Protein AF-A0A1U7I6H9-F1 (afdb_monomer_lite)

Secondary structure (DSSP, 8-state):
-PEEETTEEEEEEEETTEEEEEEE-TT-SS--EEEEPPTT-HHHHHHHHHHHHHHHHHHHHHH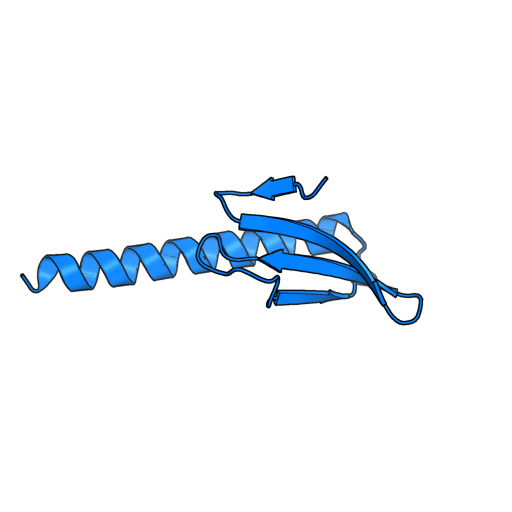HHHHHTT-

Foldseek 3Di:
DFDDDPQKTWDWDQDPNFIKIFIGDNPDPDTPDMDTADPVGDVVVVVVVNVVVVVVVVVVVVVVVVVVVVD

Radius of gyration: 14.46 Å; chains: 1; bounding box: 34×25×45 Å

Organism: NCBI:txid454136

Sequence (71 aa):
MPVRYKGWGISTKVINGKLWLRWQHPNENFPRYGCPVSEEGLEVTINHVKFLINLANKLEEEVKNKGLRRR

pLDDT: mean 88.73, std 10.07, range [50.47, 96.81]

Structure (mmCIF, N/CA/C/O backbone):
data_AF-A0A1U7I6H9-F1
#
_entry.id   AF-A0A1U7I6H9-F1
#
loop_
_atom_site.group_PDB
_atom_site.id
_atom_site.type_symbol
_atom_site.label_atom_id
_atom_site.label_alt_id
_atom_site.label_comp_id
_atom_site.label_asym_id
_atom_site.label_entity_id
_atom_site.label_seq_id
_atom_site.pdbx_PDB_ins_code
_atom_site.Cartn_x
_atom_site.Cartn_y
_atom_site.Cartn_z
_atom_site.occupancy
_atom_site.B_iso_or_equiv
_atom_site.auth_seq_id
_atom_site.auth_comp_id
_atom_site.auth_asym_id
_atom_site.auth_atom_id
_atom_site.pdbx_PDB_model_num
ATOM 1 N N . MET A 1 1 ? -0.945 -13.064 -5.583 1.00 50.47 1 MET A N 1
ATOM 2 C CA . MET A 1 1 ? -1.889 -12.875 -4.458 1.00 50.47 1 MET A CA 1
ATOM 3 C C . MET A 1 1 ? -1.604 -11.520 -3.820 1.00 50.47 1 MET A C 1
ATOM 5 O O . MET A 1 1 ? -0.426 -11.239 -3.627 1.00 50.47 1 MET A O 1
ATOM 9 N N . PRO A 1 2 ? -2.608 -10.662 -3.556 1.00 67.75 2 PRO A N 1
ATOM 10 C CA . PRO A 1 2 ? -2.382 -9.429 -2.808 1.00 67.75 2 PRO A CA 1
ATOM 11 C C . PRO A 1 2 ? -1.833 -9.770 -1.421 1.00 67.75 2 PRO A C 1
ATOM 13 O O . PRO A 1 2 ? -2.377 -10.634 -0.732 1.00 67.75 2 PRO A O 1
ATOM 16 N N . VAL A 1 3 ? -0.745 -9.116 -1.027 1.00 84.12 3 VAL A N 1
ATOM 17 C CA . VAL A 1 3 ? -0.161 -9.288 0.307 1.00 84.12 3 VAL A CA 1
ATOM 18 C C . VAL A 1 3 ? -0.949 -8.414 1.271 1.00 84.12 3 VAL A C 1
ATOM 20 O O . VAL A 1 3 ? -1.320 -7.293 0.928 1.00 84.12 3 VAL A O 1
ATOM 23 N N . ARG A 1 4 ? -1.230 -8.912 2.477 1.00 90.81 4 ARG A N 1
ATOM 24 C CA . ARG A 1 4 ? -1.883 -8.109 3.516 1.00 90.81 4 ARG A CA 1
ATOM 25 C C . ARG A 1 4 ? -0.848 -7.459 4.429 1.00 90.81 4 ARG A C 1
ATOM 27 O O . ARG A 1 4 ? 0.095 -8.117 4.857 1.00 90.81 4 ARG A O 1
ATOM 34 N N . TYR A 1 5 ? -1.059 -6.193 4.775 1.00 93.88 5 TYR A N 1
ATOM 35 C CA . TYR A 1 5 ? -0.274 -5.467 5.774 1.00 93.88 5 TYR A CA 1
ATOM 36 C C . TYR A 1 5 ? -1.213 -4.760 6.750 1.00 93.88 5 TYR A C 1
ATOM 38 O O . TYR A 1 5 ? -1.963 -3.875 6.356 1.00 93.88 5 TYR A O 1
ATOM 46 N N . LYS A 1 6 ? -1.212 -5.175 8.025 1.00 93.50 6 LYS A N 1
ATOM 47 C CA . LYS A 1 6 ? -2.124 -4.652 9.065 1.00 93.50 6 LYS A CA 1
ATOM 48 C C . LYS A 1 6 ? -3.602 -4.618 8.631 1.00 93.50 6 LYS A C 1
ATOM 50 O O . LYS A 1 6 ? -4.309 -3.651 8.878 1.00 93.50 6 LYS A O 1
ATOM 55 N N . GLY A 1 7 ? -4.049 -5.662 7.932 1.00 92.62 7 GLY A N 1
ATOM 56 C CA . GLY A 1 7 ? -5.414 -5.770 7.400 1.00 92.62 7 GLY A CA 1
ATOM 57 C C . GLY A 1 7 ? -5.639 -5.088 6.046 1.00 92.62 7 GLY A C 1
ATOM 58 O O . GLY A 1 7 ? -6.579 -5.457 5.348 1.00 92.62 7 GLY A O 1
ATOM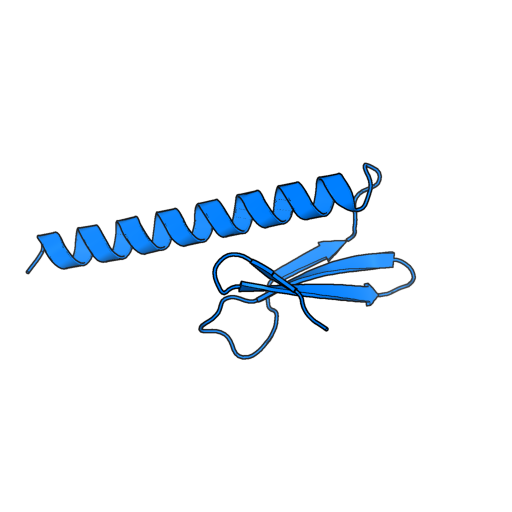 59 N N . TRP A 1 8 ? -4.756 -4.183 5.619 1.00 94.12 8 TRP A N 1
ATOM 60 C CA . TRP A 1 8 ? -4.825 -3.548 4.305 1.00 94.12 8 TRP A CA 1
ATOM 61 C C . TRP A 1 8 ? -4.343 -4.493 3.211 1.00 94.12 8 TRP A C 1
ATOM 63 O O . TRP A 1 8 ? -3.363 -5.218 3.394 1.00 94.12 8 TRP A O 1
ATOM 73 N N . GLY A 1 9 ? -5.003 -4.472 2.056 1.00 93.06 9 GLY A N 1
ATOM 74 C CA . GLY A 1 9 ? -4.533 -5.188 0.871 1.00 93.06 9 GLY A CA 1
ATOM 75 C C . GLY A 1 9 ? -3.485 -4.365 0.132 1.00 93.06 9 GLY A C 1
ATOM 76 O O . GLY A 1 9 ? -3.728 -3.197 -0.139 1.00 93.06 9 GLY A O 1
ATOM 77 N N . ILE A 1 10 ? -2.348 -4.961 -0.226 1.00 91.94 10 ILE A N 1
ATOM 78 C CA . ILE A 1 10 ? -1.311 -4.357 -1.070 1.00 91.94 10 ILE A CA 1
ATOM 79 C C . ILE A 1 10 ? -1.151 -5.212 -2.328 1.00 91.94 10 ILE A C 1
ATOM 81 O O . ILE A 1 10 ? -1.041 -6.439 -2.271 1.00 91.94 10 ILE A O 1
ATOM 85 N N . SER A 1 11 ? -1.148 -4.563 -3.487 1.00 91.56 11 SER A N 1
ATOM 86 C CA . SER A 1 11 ? -0.993 -5.215 -4.785 1.00 91.56 11 SER A CA 1
ATOM 87 C C . SER A 1 11 ? -0.174 -4.359 -5.736 1.00 91.56 11 SER A C 1
ATOM 89 O O . SER A 1 11 ? -0.071 -3.147 -5.566 1.00 91.56 11 SER A O 1
ATOM 91 N N . THR A 1 12 ? 0.373 -4.981 -6.771 1.00 91.44 12 THR A N 1
ATOM 92 C CA . THR A 1 12 ? 1.009 -4.274 -7.880 1.00 91.44 12 THR A CA 1
ATOM 93 C C . THR A 1 12 ? 0.138 -4.335 -9.132 1.00 91.44 12 THR A C 1
ATOM 95 O O . THR A 1 12 ? -0.705 -5.223 -9.287 1.00 91.44 12 THR A O 1
ATOM 98 N N . LYS A 1 13 ? 0.292 -3.356 -10.025 1.00 91.94 13 LYS A N 1
ATOM 99 C CA . LYS A 1 13 ? -0.317 -3.356 -11.363 1.00 91.94 13 LYS A CA 1
ATOM 100 C C . LYS A 1 13 ? 0.592 -2.607 -12.329 1.00 91.94 13 LYS A C 1
ATOM 102 O O . LYS A 1 13 ? 1.170 -1.600 -11.948 1.00 91.94 13 LYS A O 1
ATOM 107 N N . VAL A 1 14 ? 0.696 -3.062 -13.572 1.00 93.75 14 VAL A N 1
ATOM 108 C CA . VAL A 1 14 ? 1.357 -2.281 -14.625 1.00 93.75 14 VAL A CA 1
ATOM 109 C C . VAL A 1 14 ? 0.318 -1.380 -15.291 1.00 93.75 14 VAL A C 1
ATOM 111 O O . VAL A 1 14 ? -0.741 -1.856 -15.702 1.00 93.75 14 VAL A O 1
ATOM 114 N N . ILE A 1 15 ? 0.592 -0.078 -15.357 1.00 91.38 15 ILE A N 1
ATOM 115 C CA . ILE A 1 15 ? -0.272 0.934 -15.981 1.00 91.38 15 ILE A CA 1
ATOM 116 C C . ILE A 1 15 ? 0.621 1.816 -16.854 1.00 91.38 15 ILE A C 1
ATOM 118 O O . ILE A 1 15 ? 1.588 2.393 -16.358 1.00 91.38 15 ILE A O 1
ATOM 122 N N . ASN A 1 16 ? 0.312 1.899 -18.153 1.00 92.50 16 ASN A N 1
ATOM 123 C CA . ASN A 1 16 ? 1.085 2.653 -19.150 1.00 92.50 16 ASN A CA 1
ATOM 124 C C . ASN A 1 16 ? 2.590 2.319 -19.125 1.00 92.50 16 ASN A C 1
ATOM 126 O O . ASN A 1 16 ? 3.436 3.209 -19.102 1.00 92.50 16 ASN A O 1
ATOM 130 N N . GLY A 1 17 ? 2.922 1.026 -19.041 1.00 92.69 17 GLY A N 1
ATOM 131 C CA . GLY A 1 17 ? 4.307 0.537 -19.000 1.00 92.69 17 GLY A CA 1
ATOM 132 C C . GLY A 1 17 ? 5.050 0.776 -17.680 1.00 92.69 17 GLY A C 1
ATOM 133 O O . GLY A 1 17 ? 6.175 0.315 -17.532 1.00 92.69 17 GLY A O 1
ATOM 134 N N . LYS A 1 18 ? 4.435 1.447 -16.699 1.00 93.00 18 LYS A N 1
ATOM 135 C CA . LYS A 1 18 ? 5.028 1.682 -15.376 1.00 93.00 18 LYS A CA 1
ATOM 136 C C . LYS A 1 18 ? 4.463 0.707 -14.353 1.00 93.00 18 LYS A C 1
ATOM 138 O O . LYS A 1 18 ? 3.274 0.388 -14.393 1.00 93.00 18 LYS A O 1
ATOM 143 N N . LEU A 1 19 ? 5.296 0.249 -13.420 1.00 93.69 19 LEU A N 1
ATOM 144 C CA . LEU A 1 19 ? 4.848 -0.534 -12.271 1.00 93.69 19 LEU A CA 1
ATOM 145 C C . LEU A 1 19 ? 4.218 0.402 -11.237 1.00 93.69 19 LEU A C 1
ATOM 147 O O . LEU A 1 19 ? 4.798 1.423 -10.887 1.00 93.69 19 LEU A O 1
ATOM 151 N N . TRP A 1 20 ? 3.036 0.048 -10.750 1.00 94.69 20 TRP A N 1
ATOM 152 C CA . TRP A 1 20 ? 2.318 0.772 -9.709 1.00 94.69 20 TRP A CA 1
ATOM 153 C C . TRP A 1 20 ? 2.151 -0.107 -8.489 1.00 94.69 20 TRP A C 1
ATOM 155 O O . TRP A 1 20 ? 1.813 -1.289 -8.610 1.00 94.69 20 TRP A O 1
ATOM 165 N N . LEU A 1 21 ? 2.313 0.499 -7.320 1.00 93.88 21 LEU A N 1
ATOM 166 C CA . LEU A 1 21 ? 1.911 -0.074 -6.051 1.00 93.88 21 LEU A CA 1
ATOM 167 C C . LEU A 1 21 ? 0.533 0.481 -5.690 1.00 93.88 21 LEU A C 1
ATOM 169 O O . LEU A 1 21 ? 0.287 1.679 -5.799 1.00 93.88 21 LEU A O 1
ATOM 173 N N . ARG A 1 22 ? -0.388 -0.394 -5.295 1.00 93.44 22 ARG A N 1
ATOM 174 C CA . ARG A 1 22 ? -1.755 -0.045 -4.903 1.00 93.44 22 ARG A CA 1
ATOM 175 C C . ARG A 1 22 ? -2.062 -0.632 -3.543 1.00 93.44 22 ARG A C 1
ATOM 177 O O . ARG A 1 22 ? -1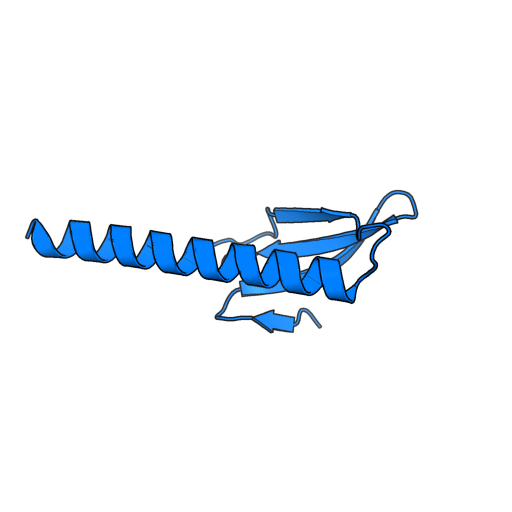.669 -1.768 -3.267 1.00 93.44 22 ARG A O 1
ATOM 184 N N . TRP A 1 23 ? -2.805 0.103 -2.730 1.00 93.75 23 TRP A N 1
ATOM 185 C CA . TRP A 1 23 ? -3.265 -0.377 -1.436 1.00 93.75 23 TRP A CA 1
ATOM 186 C C . TRP A 1 23 ? -4.740 -0.059 -1.199 1.00 93.75 23 TRP A C 1
ATOM 188 O O . TRP A 1 23 ? -5.317 0.843 -1.809 1.00 93.75 23 TRP A O 1
ATOM 198 N N . GLN A 1 24 ? -5.366 -0.874 -0.358 1.00 94.25 24 GLN A N 1
ATOM 199 C CA . GLN A 1 24 ? -6.805 -0.893 -0.128 1.00 94.25 24 GLN A CA 1
ATOM 200 C C . GLN A 1 24 ? -7.087 -0.968 1.365 1.00 94.25 24 GLN A C 1
ATOM 202 O O . GLN A 1 24 ? -6.579 -1.870 2.044 1.00 94.25 24 GLN A O 1
ATOM 207 N N . HIS A 1 25 ? -7.908 -0.037 1.847 1.00 93.75 25 HIS A N 1
ATOM 208 C CA . HIS A 1 25 ? -8.376 -0.040 3.224 1.00 93.75 25 HIS A CA 1
ATOM 209 C C . HIS A 1 25 ? -9.281 -1.270 3.462 1.00 93.75 25 HIS A C 1
ATOM 211 O O . HIS A 1 25 ? -10.075 -1.607 2.582 1.00 93.75 25 HIS A O 1
ATOM 217 N N . PRO A 1 26 ? -9.213 -1.956 4.621 1.00 91.94 26 PRO A N 1
ATOM 218 C CA . PRO A 1 26 ? -10.004 -3.169 4.884 1.00 91.94 26 PRO A CA 1
ATOM 219 C C . PRO A 1 26 ? -11.527 -2.980 4.764 1.00 91.94 26 PRO A C 1
ATOM 221 O O . PRO A 1 26 ? -12.233 -3.915 4.405 1.00 91.94 26 PRO A O 1
ATOM 224 N N . ASN A 1 27 ? -12.025 -1.772 5.031 1.00 90.81 27 ASN A N 1
ATOM 225 C CA . ASN A 1 27 ? -13.442 -1.399 4.888 1.00 90.81 27 ASN A CA 1
ATOM 226 C C . ASN A 1 27 ? -13.833 -0.930 3.469 1.00 90.81 27 ASN A C 1
ATOM 228 O O . ASN A 1 27 ? -14.957 -0.477 3.265 1.00 90.81 27 ASN A O 1
ATOM 232 N N . GLU A 1 28 ? -12.922 -0.976 2.497 1.00 87.88 28 GLU A N 1
ATOM 233 C CA . GLU A 1 28 ? -13.205 -0.617 1.105 1.00 87.88 28 GLU A CA 1
ATOM 234 C C . GLU A 1 28 ? -13.293 -1.866 0.232 1.00 87.88 28 GLU A C 1
ATOM 236 O O . GLU A 1 28 ? -12.557 -2.827 0.435 1.00 87.88 28 GLU A O 1
ATOM 241 N N . ASN A 1 29 ? -14.141 -1.832 -0.800 1.00 83.12 29 ASN A N 1
ATOM 242 C CA . ASN A 1 29 ? -14.294 -2.945 -1.747 1.00 83.12 29 ASN A CA 1
ATOM 243 C C . ASN A 1 29 ? -13.318 -2.884 -2.933 1.00 83.12 29 ASN A C 1
ATOM 245 O O . ASN A 1 29 ? -13.122 -3.887 -3.617 1.00 83.12 29 ASN A O 1
ATOM 249 N N . PHE A 1 30 ? -12.688 -1.730 -3.176 1.00 77.62 30 PHE A N 1
ATOM 250 C CA . PHE A 1 30 ? -11.775 -1.524 -4.300 1.00 77.62 30 PHE A CA 1
ATOM 251 C C . PHE A 1 30 ? -10.520 -0.761 -3.857 1.00 77.62 30 PHE A C 1
ATOM 253 O O . PHE A 1 30 ? -10.642 0.136 -3.023 1.00 77.62 30 PHE A O 1
ATOM 260 N N . PRO A 1 31 ? -9.330 -1.049 -4.426 1.00 76.88 31 PRO A N 1
ATOM 261 C CA . PRO A 1 31 ? -8.119 -0.285 -4.139 1.00 76.88 31 PRO A CA 1
ATOM 262 C C . PRO A 1 31 ? -8.269 1.158 -4.627 1.00 76.88 31 PRO A C 1
ATOM 264 O O . PRO A 1 31 ? -8.265 1.401 -5.836 1.00 76.88 31 PRO A O 1
ATOM 267 N N . ARG A 1 32 ? -8.409 2.106 -3.695 1.00 84.06 32 ARG A N 1
ATOM 268 C CA . ARG A 1 32 ? -8.509 3.541 -4.009 1.00 84.06 32 ARG A CA 1
ATOM 269 C C . ARG A 1 32 ? -7.162 4.240 -4.072 1.00 84.06 32 ARG A C 1
ATOM 271 O O . ARG A 1 32 ? -7.044 5.278 -4.715 1.00 84.06 32 ARG A O 1
ATOM 278 N N . TYR A 1 33 ? -6.154 3.669 -3.425 1.00 89.56 33 TYR A N 1
ATOM 279 C CA . TYR A 1 33 ? -4.855 4.299 -3.285 1.00 89.56 33 TYR A CA 1
ATOM 280 C C . TYR A 1 33 ? -3.820 3.607 -4.161 1.00 89.56 33 TYR A C 1
ATOM 282 O O . TYR A 1 33 ? -3.786 2.377 -4.272 1.00 89.56 33 TYR A O 1
ATOM 290 N N . GLY A 1 34 ? -2.952 4.399 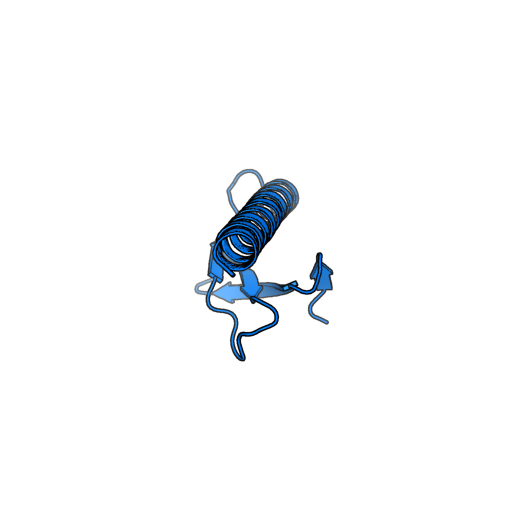-4.780 1.00 92.69 34 GLY A N 1
ATOM 291 C CA . GLY A 1 34 ? -1.831 3.873 -5.532 1.00 92.69 34 GLY A CA 1
ATOM 292 C C . GLY A 1 34 ? -0.877 4.951 -6.010 1.00 92.69 34 GLY A C 1
ATOM 293 O O . GLY A 1 34 ? -1.256 6.108 -6.174 1.00 92.69 34 GLY A O 1
ATOM 294 N N . CYS A 1 35 ? 0.361 4.544 -6.249 1.00 93.44 35 CYS A N 1
ATOM 295 C CA . CYS A 1 35 ? 1.411 5.381 -6.806 1.00 93.44 35 CYS A CA 1
ATOM 296 C C . CYS A 1 35 ? 2.274 4.568 -7.782 1.00 93.44 35 CYS A C 1
ATOM 298 O O . CYS A 1 35 ? 2.362 3.338 -7.654 1.00 93.44 35 CYS A O 1
ATOM 300 N N . PRO A 1 36 ? 2.906 5.219 -8.773 1.00 95.19 36 PRO A N 1
ATOM 301 C CA . PRO A 1 36 ? 3.964 4.575 -9.534 1.00 95.19 36 PRO A CA 1
ATOM 302 C C . PRO A 1 36 ? 5.127 4.232 -8.596 1.00 95.19 36 PRO A C 1
ATOM 304 O O . PRO A 1 36 ? 5.400 4.955 -7.638 1.00 95.19 36 PRO A O 1
ATOM 307 N N . VAL A 1 37 ? 5.815 3.131 -8.884 1.00 93.31 37 VAL A N 1
ATOM 308 C CA . VAL A 1 37 ? 7.090 2.818 -8.237 1.00 93.31 37 VAL A CA 1
ATOM 309 C C . VAL A 1 37 ? 8.079 3.925 -8.580 1.00 93.31 37 VAL A C 1
ATOM 311 O O . VAL A 1 37 ? 8.224 4.277 -9.754 1.00 93.31 37 VAL A O 1
ATOM 314 N N . SER A 1 38 ? 8.693 4.506 -7.551 1.00 88.38 38 SER A N 1
ATOM 315 C CA . SER A 1 38 ? 9.646 5.601 -7.708 1.00 88.38 38 SER A CA 1
ATOM 316 C C . SER A 1 38 ? 10.938 5.126 -8.373 1.00 88.38 38 SER A C 1
ATOM 318 O O . SER A 1 38 ? 11.219 3.929 -8.458 1.00 88.38 38 SER A O 1
ATOM 320 N N . GLU A 1 39 ? 11.751 6.081 -8.820 1.00 87.31 39 GLU A N 1
ATOM 321 C CA . GLU A 1 39 ? 13.091 5.809 -9.356 1.00 87.31 39 GLU A CA 1
ATOM 322 C C . GLU A 1 39 ? 14.024 5.200 -8.296 1.00 87.31 39 GLU A C 1
ATOM 324 O O . GLU A 1 39 ? 14.906 4.416 -8.630 1.00 87.31 39 GLU A O 1
ATOM 329 N N . GLU A 1 40 ? 13.760 5.471 -7.013 1.00 88.81 40 GLU A N 1
ATOM 330 C CA . GLU A 1 40 ? 14.430 4.840 -5.864 1.00 88.81 40 GLU A CA 1
ATOM 331 C C . GLU A 1 40 ? 14.082 3.347 -5.706 1.00 88.81 40 GLU A C 1
ATOM 333 O O . GLU A 1 40 ? 14.697 2.629 -4.918 1.00 88.81 40 GLU A O 1
ATOM 338 N N . GLY A 1 41 ? 13.099 2.858 -6.465 1.00 90.44 41 GLY A N 1
ATOM 339 C CA . GLY A 1 41 ? 12.794 1.445 -6.603 1.00 90.44 41 GLY A CA 1
ATOM 340 C C . GLY A 1 41 ? 11.623 0.945 -5.758 1.00 90.44 41 GLY A C 1
ATOM 341 O O . GLY A 1 41 ? 10.957 1.656 -4.995 1.00 90.44 41 GLY A O 1
ATOM 342 N N . LEU A 1 42 ? 11.339 -0.347 -5.938 1.00 89.25 42 LEU A N 1
ATOM 343 C CA . LEU A 1 42 ? 10.161 -1.008 -5.378 1.00 89.25 42 LEU A CA 1
ATOM 344 C C . LEU A 1 42 ? 10.191 -1.063 -3.848 1.00 89.25 42 LEU A C 1
ATOM 346 O O . LEU A 1 42 ? 9.162 -0.847 -3.214 1.00 89.25 42 LEU A O 1
ATOM 350 N N . GLU A 1 43 ? 11.350 -1.337 -3.252 1.00 92.00 43 GLU A N 1
ATOM 351 C CA . GLU A 1 43 ? 11.481 -1.472 -1.799 1.00 92.00 43 GLU A CA 1
ATOM 352 C C . GLU A 1 43 ? 11.178 -0.159 -1.072 1.00 92.00 43 GLU A C 1
ATOM 354 O O . GLU A 1 43 ? 10.356 -0.137 -0.151 1.00 92.00 43 GLU A O 1
ATOM 359 N N . VAL A 1 44 ? 11.765 0.949 -1.534 1.00 94.69 44 VAL A N 1
ATOM 360 C CA . VAL A 1 44 ? 11.501 2.287 -0.988 1.00 94.69 44 VAL A CA 1
ATOM 361 C C . VAL A 1 44 ? 10.023 2.640 -1.130 1.00 94.69 44 VAL A C 1
ATOM 363 O O . VAL A 1 44 ? 9.386 3.057 -0.160 1.00 94.69 44 VAL A O 1
ATOM 366 N N . THR A 1 45 ? 9.440 2.377 -2.303 1.00 93.75 45 THR A N 1
ATOM 367 C CA . THR A 1 45 ? 8.008 2.601 -2.548 1.00 93.75 45 THR A CA 1
ATOM 368 C C . THR A 1 45 ? 7.138 1.789 -1.575 1.00 93.75 45 THR A C 1
ATOM 370 O O . THR A 1 45 ? 6.187 2.318 -0.996 1.00 93.75 45 THR A O 1
ATOM 373 N N . ILE A 1 46 ? 7.469 0.515 -1.334 1.00 92.44 46 ILE A N 1
ATOM 374 C CA . ILE A 1 46 ? 6.759 -0.340 -0.369 1.00 92.44 46 ILE A CA 1
ATOM 375 C C . ILE A 1 46 ? 6.873 0.220 1.051 1.00 92.44 46 ILE A C 1
ATOM 377 O O . ILE A 1 46 ? 5.878 0.247 1.778 1.00 92.44 46 ILE A O 1
ATOM 381 N N . ASN A 1 47 ? 8.060 0.668 1.459 1.00 94.19 47 ASN A N 1
ATOM 382 C CA . ASN A 1 47 ? 8.277 1.233 2.788 1.00 94.19 47 ASN A CA 1
ATOM 383 C C . ASN A 1 47 ? 7.486 2.531 2.986 1.00 94.19 47 ASN A C 1
ATOM 385 O O . ASN A 1 47 ? 6.858 2.708 4.033 1.00 94.19 47 ASN A O 1
ATOM 389 N N . HIS A 1 48 ? 7.418 3.379 1.961 1.00 94.12 48 HIS A N 1
ATOM 390 C CA . HIS A 1 48 ? 6.585 4.576 1.982 1.00 94.12 48 HIS A CA 1
ATOM 391 C C . HIS A 1 48 ? 5.091 4.235 2.123 1.00 94.12 48 HIS A C 1
ATOM 393 O O . HIS A 1 48 ? 4.398 4.798 2.969 1.00 94.12 48 HIS A O 1
ATOM 399 N N . VAL A 1 49 ? 4.589 3.244 1.380 1.00 93.88 49 VAL A N 1
ATOM 400 C CA . VAL A 1 49 ? 3.191 2.794 1.513 1.00 93.88 49 VAL A CA 1
ATOM 401 C C . VAL A 1 49 ? 2.900 2.213 2.898 1.00 93.88 49 VAL A C 1
ATOM 403 O O . VAL A 1 49 ? 1.859 2.509 3.485 1.00 93.88 49 VAL A O 1
ATOM 406 N N . LYS A 1 50 ? 3.822 1.434 3.476 1.00 94.88 50 LYS A N 1
ATOM 407 C CA . LYS A 1 50 ? 3.685 0.946 4.860 1.00 94.88 50 LYS A CA 1
ATOM 408 C C . LYS A 1 50 ? 3.611 2.099 5.860 1.00 94.88 50 LYS A C 1
ATOM 410 O O . LYS A 1 50 ? 2.807 2.033 6.790 1.00 94.88 50 LYS A O 1
ATOM 415 N N . PHE A 1 51 ? 4.415 3.147 5.675 1.00 96.19 51 PHE A N 1
ATOM 416 C CA . PHE A 1 51 ? 4.350 4.358 6.493 1.00 96.19 51 PHE A CA 1
ATOM 417 C C . PHE A 1 51 ? 2.965 5.017 6.411 1.00 96.19 51 PHE A C 1
ATOM 419 O O . PHE A 1 51 ? 2.365 5.286 7.452 1.00 96.19 51 PHE A O 1
ATOM 426 N N . LEU A 1 52 ? 2.414 5.184 5.204 1.00 95.06 52 LEU A N 1
ATOM 427 C CA . LEU A 1 52 ? 1.073 5.746 5.006 1.00 95.06 52 LEU A CA 1
ATOM 428 C C . LEU A 1 52 ? -0.024 4.909 5.682 1.00 95.06 52 LEU A C 1
ATOM 430 O O . LEU A 1 52 ? -0.888 5.465 6.356 1.00 95.06 52 LEU A O 1
ATOM 434 N N . ILE A 1 53 ? 0.037 3.579 5.568 1.00 95.50 53 ILE A N 1
ATOM 435 C CA . ILE A 1 53 ? -0.910 2.672 6.240 1.00 95.50 53 ILE A CA 1
ATOM 436 C C . ILE A 1 53 ? -0.806 2.796 7.767 1.00 95.50 53 ILE A C 1
ATOM 438 O O . ILE A 1 53 ? -1.818 2.845 8.464 1.00 95.50 53 ILE A O 1
ATOM 442 N N . ASN A 1 54 ? 0.414 2.869 8.304 1.00 96.81 54 ASN A N 1
ATOM 443 C CA . ASN A 1 54 ? 0.626 3.042 9.741 1.00 96.81 54 ASN A CA 1
ATOM 444 C C . ASN A 1 54 ? 0.043 4.362 10.247 1.00 96.81 54 ASN A C 1
ATOM 446 O O . ASN A 1 54 ? -0.585 4.385 11.305 1.00 96.81 54 ASN A O 1
ATOM 450 N N . LEU A 1 55 ? 0.234 5.439 9.484 1.00 95.88 55 LEU A N 1
ATOM 451 C CA . LEU A 1 55 ? -0.328 6.744 9.799 1.00 95.88 55 LEU A CA 1
ATOM 452 C C . LEU A 1 55 ? -1.861 6.716 9.769 1.00 95.88 55 LEU A C 1
ATOM 454 O O . LEU A 1 55 ? -2.484 7.198 10.711 1.00 95.88 55 LEU A O 1
ATOM 458 N N . ALA A 1 56 ? -2.463 6.111 8.741 1.00 94.19 56 ALA A N 1
ATOM 459 C CA . ALA A 1 56 ? -3.915 5.984 8.625 1.00 94.19 56 ALA A CA 1
ATOM 460 C C . ALA A 1 56 ? -4.521 5.245 9.830 1.00 94.19 56 ALA A C 1
ATOM 462 O O . ALA A 1 56 ? -5.409 5.779 10.492 1.00 94.19 56 ALA A O 1
ATOM 463 N N . ASN A 1 57 ? -3.964 4.085 10.192 1.00 94.62 57 ASN A N 1
ATOM 464 C CA . ASN A 1 57 ? -4.421 3.323 11.358 1.00 94.62 57 ASN A CA 1
ATOM 465 C C . ASN A 1 57 ? -4.327 4.142 12.658 1.00 94.62 57 ASN A C 1
ATOM 467 O O . ASN A 1 57 ? -5.264 4.141 13.454 1.00 94.62 57 ASN A O 1
ATOM 471 N N . LYS A 1 58 ? -3.226 4.880 12.862 1.00 95.56 58 LYS A N 1
ATOM 472 C CA . LYS A 1 58 ? -3.055 5.732 14.049 1.00 95.56 58 LYS A CA 1
ATOM 473 C C . LYS A 1 58 ? -4.128 6.821 14.119 1.00 95.56 58 LYS A C 1
ATOM 475 O O . LYS A 1 58 ? -4.710 7.049 15.177 1.00 95.56 58 LYS A O 1
ATOM 480 N N . LEU A 1 59 ? -4.411 7.482 12.998 1.00 93.88 59 LEU A N 1
ATOM 481 C CA . LEU A 1 59 ? -5.438 8.522 12.934 1.00 93.88 59 LEU A CA 1
ATOM 482 C C . LEU A 1 59 ? -6.837 7.952 13.207 1.00 93.88 59 LEU A C 1
ATOM 484 O O . LEU A 1 59 ? -7.622 8.566 13.928 1.00 93.88 59 LEU A O 1
ATOM 488 N N . GLU A 1 60 ? -7.147 6.763 12.694 1.00 92.69 60 GLU A N 1
ATOM 489 C CA . GLU A 1 60 ? -8.416 6.084 12.976 1.00 92.69 60 GLU A CA 1
ATOM 490 C C . GLU A 1 60 ? -8.580 5.722 14.454 1.00 92.69 60 GLU A C 1
ATOM 492 O O . GLU A 1 60 ? -9.664 5.893 15.019 1.00 92.69 60 GLU A O 1
ATOM 497 N N . GLU A 1 61 ? -7.518 5.241 15.099 1.00 93.94 61 GLU A N 1
ATOM 498 C CA . GLU A 1 61 ? -7.501 4.978 16.539 1.00 93.94 61 GLU A CA 1
ATOM 499 C C . GLU A 1 61 ? -7.718 6.263 17.347 1.00 93.94 61 GLU A C 1
ATOM 501 O O . GLU A 1 61 ? -8.535 6.284 18.269 1.00 93.94 61 GLU A O 1
ATOM 506 N N . GLU A 1 62 ? -7.057 7.363 16.979 1.00 94.19 62 GLU A N 1
ATOM 507 C CA . GLU A 1 62 ? -7.253 8.664 17.627 1.00 94.19 62 GLU A CA 1
ATOM 508 C C . GLU A 1 62 ? -8.697 9.166 17.495 1.00 94.19 62 GLU A C 1
ATOM 510 O O . GLU A 1 62 ? -9.267 9.680 18.464 1.00 94.19 62 GLU A O 1
ATOM 515 N N . VAL A 1 63 ? -9.315 8.994 16.324 1.00 92.06 63 VAL A N 1
ATOM 516 C CA . VAL A 1 63 ? -10.724 9.346 16.098 1.00 92.06 63 VAL A CA 1
ATOM 517 C C . VAL A 1 63 ? -11.646 8.491 16.969 1.00 92.06 63 VAL A C 1
ATOM 519 O O . VAL A 1 63 ? -12.519 9.039 17.649 1.00 92.06 63 VAL A O 1
ATOM 522 N N . LYS A 1 64 ? -11.431 7.170 17.021 1.00 88.88 64 LYS A N 1
ATOM 523 C CA . LYS A 1 64 ? -12.207 6.258 17.881 1.00 88.88 64 LYS A CA 1
ATOM 524 C C . LYS A 1 64 ? -12.078 6.635 19.358 1.00 88.88 64 LYS A C 1
ATOM 526 O O . LYS A 1 64 ? -13.089 6.749 20.048 1.00 88.88 64 LYS A O 1
ATOM 531 N N . ASN A 1 65 ? -10.864 6.920 19.825 1.00 86.75 65 ASN A N 1
ATOM 532 C CA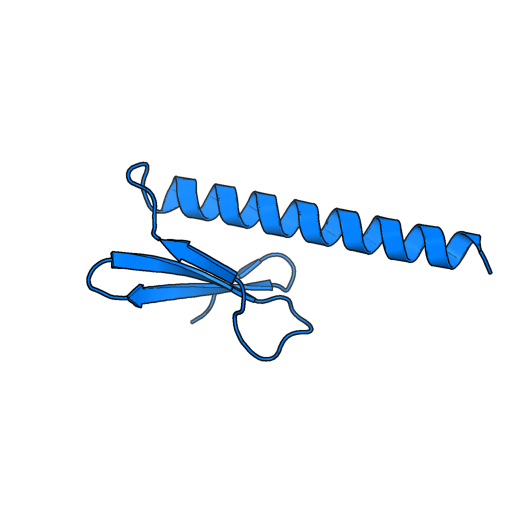 . ASN A 1 65 ? -10.593 7.299 21.212 1.00 86.75 65 ASN A CA 1
ATOM 533 C C . ASN A 1 65 ? -11.236 8.641 21.594 1.00 86.75 65 ASN A C 1
ATOM 535 O O . ASN A 1 65 ? -11.764 8.782 22.698 1.00 86.75 65 ASN A O 1
ATOM 539 N N . LYS A 1 66 ? -11.249 9.625 20.685 1.00 82.6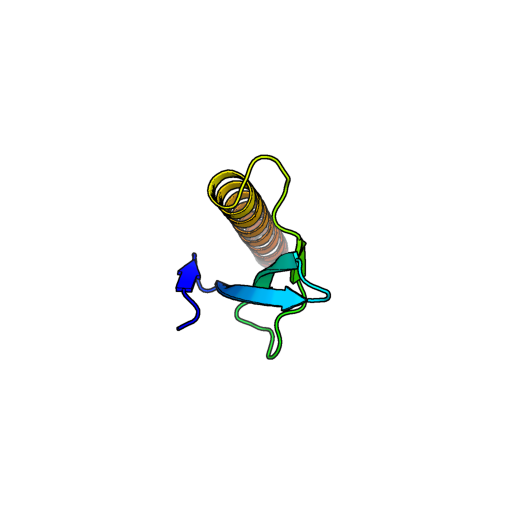2 66 LYS A N 1
ATOM 540 C CA . LYS A 1 66 ? -11.971 10.894 20.890 1.00 82.62 66 LYS A CA 1
ATOM 541 C C . LYS A 1 66 ? -13.487 10.693 20.945 1.00 82.62 66 LYS A C 1
ATOM 543 O O . LYS A 1 66 ? -14.149 11.365 21.730 1.00 82.62 66 LYS A O 1
ATOM 548 N N . GLY A 1 67 ? -14.029 9.776 20.143 1.00 72.50 67 GLY A N 1
ATOM 549 C CA . GLY A 1 67 ? -15.444 9.399 20.188 1.00 72.50 67 GLY A CA 1
ATOM 550 C C . GLY A 1 67 ? -15.832 8.679 21.483 1.00 72.50 67 GLY A C 1
ATOM 551 O O . GLY A 1 67 ? -16.901 8.943 22.024 1.00 72.50 67 GLY A O 1
ATOM 552 N N . LEU A 1 68 ? -14.947 7.827 22.011 1.00 65.56 68 LEU A N 1
ATOM 553 C CA . LEU A 1 68 ? -15.165 7.087 23.257 1.00 65.56 68 LEU A CA 1
ATOM 554 C C . LEU A 1 68 ? -15.138 7.999 24.493 1.00 65.56 68 LEU A C 1
ATOM 556 O O . LEU A 1 68 ? -15.938 7.817 25.396 1.00 65.56 68 LEU A O 1
ATOM 560 N N . ARG A 1 69 ? -14.266 9.018 24.515 1.00 63.91 69 ARG A N 1
ATOM 561 C CA . ARG A 1 69 ? -14.176 10.002 25.616 1.00 63.91 69 ARG A CA 1
ATOM 562 C C . ARG A 1 69 ? -15.349 10.989 25.690 1.00 63.91 69 ARG A C 1
ATOM 564 O O . ARG A 1 69 ? -15.429 11.747 26.648 1.00 63.91 69 ARG A O 1
ATOM 571 N N . ARG A 1 70 ? -16.200 11.044 24.663 1.00 59.41 70 ARG A N 1
ATOM 572 C CA . ARG A 1 70 ? -17.387 11.918 24.606 1.00 59.41 70 ARG A CA 1
ATOM 573 C C . ARG A 1 70 ? -18.683 11.201 25.012 1.00 59.41 70 ARG A C 1
ATOM 575 O O . ARG A 1 70 ? -19.739 11.820 24.916 1.00 59.41 70 ARG A O 1
ATOM 582 N N . ARG A 1 71 ? -18.612 9.921 25.387 1.00 51.22 71 ARG A N 1
ATOM 583 C CA . ARG A 1 71 ? -19.743 9.119 25.865 1.00 51.22 71 ARG A CA 1
ATOM 584 C C . ARG A 1 71 ? -19.647 8.881 27.360 1.00 51.22 71 ARG A C 1
ATOM 586 O O . ARG A 1 71 ? -18.503 8.761 27.847 1.00 51.22 71 ARG A O 1
#